Protein AF-A0A959NKT4-F1 (afdb_monomer_lite)

Radius of gyration: 25.31 Å; chains: 1; bounding box: 57×36×66 Å

pLDDT: mean 82.66, std 10.52, range [51.53, 94.31]

Structure (mmCIF, N/CA/C/O backbone):
data_AF-A0A959NKT4-F1
#
_entry.id   AF-A0A959NKT4-F1
#
loop_
_atom_site.group_PDB
_atom_site.id
_atom_site.type_symbol
_atom_site.label_atom_id
_atom_site.label_alt_id
_atom_site.label_comp_id
_atom_site.label_asym_id
_atom_site.label_entity_id
_atom_site.label_seq_id
_atom_site.pdbx_PDB_ins_code
_atom_site.Cartn_x
_atom_site.Cartn_y
_atom_site.Cartn_z
_atom_site.occupancy
_atom_site.B_iso_or_equiv
_atom_site.auth_seq_id
_atom_site.auth_comp_id
_atom_site.auth_asym_id
_atom_site.auth_atom_id
_atom_site.pdbx_PDB_model_num
ATOM 1 N N . MET A 1 1 ? -17.575 9.048 13.945 1.00 54.28 1 MET A N 1
ATOM 2 C CA . MET A 1 1 ? -17.000 8.279 12.821 1.00 54.28 1 MET A CA 1
ATOM 3 C C . MET A 1 1 ? -17.931 8.445 11.642 1.00 54.28 1 MET A C 1
ATOM 5 O O . MET A 1 1 ? -19.121 8.228 11.830 1.00 54.28 1 MET A O 1
ATOM 9 N N . LYS A 1 2 ? -17.430 8.879 10.480 1.00 65.44 2 LYS A N 1
ATOM 10 C CA . LYS A 1 2 ? -18.205 8.795 9.234 1.00 65.44 2 LYS A CA 1
ATOM 11 C C . LYS A 1 2 ? -18.555 7.328 8.980 1.00 65.44 2 LYS A C 1
ATOM 13 O O . LYS A 1 2 ? -17.692 6.467 9.153 1.00 65.44 2 LYS A O 1
ATOM 18 N N . ASP A 1 3 ? -19.799 7.046 8.601 1.00 85.25 3 ASP A N 1
ATOM 19 C CA . ASP A 1 3 ? -20.174 5.700 8.175 1.00 85.25 3 ASP A CA 1
ATOM 20 C C . ASP A 1 3 ? -19.726 5.489 6.728 1.00 85.25 3 ASP A C 1
ATOM 22 O O . ASP A 1 3 ? -20.414 5.810 5.759 1.00 85.25 3 ASP A O 1
ATOM 26 N N . PHE A 1 4 ? -18.514 4.965 6.589 1.00 84.81 4 PHE A N 1
ATOM 27 C CA . PHE A 1 4 ? -17.934 4.654 5.293 1.00 84.81 4 PHE A CA 1
ATOM 28 C C . PHE A 1 4 ? -18.711 3.574 4.534 1.00 84.81 4 PHE A C 1
ATOM 30 O O . PHE A 1 4 ? -18.631 3.539 3.310 1.00 84.81 4 PHE A O 1
ATOM 37 N N . LYS A 1 5 ? -19.477 2.711 5.219 1.00 88.81 5 LYS A N 1
ATOM 38 C CA . LYS A 1 5 ? -20.303 1.703 4.541 1.00 88.81 5 LYS A CA 1
ATOM 39 C C . LYS A 1 5 ? -21.474 2.363 3.833 1.00 88.81 5 LYS A C 1
ATOM 41 O O . LYS A 1 5 ? -21.746 2.025 2.687 1.00 88.81 5 LYS A O 1
ATOM 46 N N . GLN A 1 6 ? -22.111 3.330 4.491 1.00 90.25 6 GLN A N 1
ATOM 47 C CA . GLN A 1 6 ? -23.165 4.121 3.868 1.00 90.25 6 GLN A CA 1
ATOM 48 C C . GLN A 1 6 ? -22.622 4.915 2.672 1.00 90.25 6 GLN A C 1
ATOM 50 O O . GLN A 1 6 ? -23.204 4.850 1.595 1.00 90.25 6 GLN A O 1
ATOM 55 N N . ALA A 1 7 ? -21.468 5.573 2.817 1.00 87.19 7 ALA A N 1
ATOM 56 C CA . ALA A 1 7 ? -20.858 6.330 1.721 1.00 87.19 7 ALA A CA 1
ATOM 57 C C . ALA A 1 7 ? -20.505 5.448 0.505 1.00 87.19 7 ALA A C 1
ATOM 59 O O . ALA A 1 7 ? -20.665 5.871 -0.635 1.00 87.19 7 ALA A O 1
ATOM 60 N N . VAL A 1 8 ? -20.055 4.206 0.726 1.00 91.44 8 VAL A N 1
ATOM 61 C CA . VAL A 1 8 ? -19.832 3.237 -0.363 1.00 91.44 8 VAL A CA 1
ATOM 62 C C . VAL A 1 8 ? -21.147 2.859 -1.042 1.00 91.44 8 VAL A C 1
ATOM 64 O O . VAL A 1 8 ? -21.190 2.784 -2.268 1.00 91.44 8 VAL A O 1
ATOM 67 N N . GLN A 1 9 ? -22.216 2.646 -0.273 1.00 91.75 9 GLN A N 1
ATOM 68 C CA . GLN A 1 9 ? -23.520 2.311 -0.840 1.00 91.75 9 GLN A CA 1
ATOM 69 C C . GLN A 1 9 ? -24.079 3.464 -1.684 1.00 91.75 9 GLN A C 1
ATOM 71 O O . GLN A 1 9 ? -24.529 3.232 -2.798 1.00 91.75 9 GLN A O 1
ATOM 76 N N . GLU A 1 10 ? -23.951 4.708 -1.221 1.00 91.56 10 GLU A N 1
ATOM 77 C CA . GLU A 1 10 ? -24.372 5.895 -1.977 1.00 91.56 10 GLU A CA 1
ATOM 78 C C . GLU A 1 10 ? -23.610 6.045 -3.303 1.00 91.56 10 GLU A C 1
ATOM 80 O O . GLU A 1 10 ? -24.201 6.457 -4.299 1.00 91.56 10 GLU A O 1
ATOM 85 N N . VAL A 1 11 ? -22.331 5.654 -3.360 1.00 93.12 11 VAL A N 1
ATOM 86 C CA . VAL A 1 11 ? -21.566 5.595 -4.619 1.00 93.12 11 VAL A CA 1
ATOM 87 C C . VAL A 1 11 ? -22.107 4.510 -5.551 1.00 93.12 11 VAL A C 1
ATOM 89 O O . VAL A 1 11 ? -22.275 4.760 -6.743 1.00 93.12 11 VAL A O 1
ATOM 92 N N . ILE A 1 12 ? -22.390 3.313 -5.026 1.00 93.19 12 ILE A N 1
ATOM 93 C CA . ILE A 1 12 ? -22.943 2.192 -5.809 1.00 93.19 12 ILE A CA 1
ATOM 94 C C . ILE A 1 12 ? -24.319 2.555 -6.380 1.00 93.19 12 ILE A C 1
ATOM 96 O O . ILE A 1 12 ? -24.610 2.238 -7.533 1.00 93.19 12 ILE A O 1
ATOM 100 N N . ASP A 1 13 ? -25.129 3.262 -5.597 1.00 94.31 13 ASP A N 1
ATOM 101 C CA . ASP A 1 13 ? -26.469 3.704 -5.979 1.00 94.31 13 ASP A CA 1
ATOM 102 C C . ASP A 1 13 ? -26.450 4.934 -6.912 1.00 94.31 13 ASP A C 1
ATOM 104 O O . ASP A 1 13 ? -27.502 5.372 -7.376 1.00 94.31 13 ASP A O 1
ATOM 108 N N . GLY A 1 14 ? -25.270 5.499 -7.203 1.00 91.00 14 GLY A N 1
ATOM 109 C CA . GLY A 1 14 ? -25.097 6.664 -8.078 1.00 91.00 14 GLY A CA 1
ATOM 110 C C . GLY A 1 14 ? -25.459 8.008 -7.435 1.00 91.00 14 GLY A C 1
ATOM 111 O O . GLY A 1 14 ? -25.614 9.002 -8.141 1.00 91.00 14 GLY A O 1
ATOM 112 N N . ASN A 1 15 ? -25.590 8.047 -6.109 1.00 91.75 15 ASN A N 1
ATOM 113 C CA . ASN A 1 15 ? -25.987 9.222 -5.329 1.00 91.75 15 ASN A CA 1
ATOM 114 C C . ASN A 1 15 ? -24.796 10.037 -4.793 1.00 91.75 15 ASN A C 1
ATOM 116 O O . ASN A 1 15 ? -24.998 11.136 -4.278 1.00 91.75 15 ASN A O 1
ATOM 120 N N . ALA A 1 16 ? -23.569 9.521 -4.904 1.00 89.62 16 ALA A N 1
ATOM 121 C CA . ALA A 1 16 ? -22.348 10.188 -4.455 1.00 89.62 16 ALA A CA 1
ATOM 122 C C . ALA A 1 16 ? -21.216 10.080 -5.487 1.00 89.62 16 ALA A C 1
ATOM 124 O O . ALA A 1 16 ? -21.134 9.107 -6.239 1.00 89.62 16 ALA A O 1
ATOM 125 N N . ASP A 1 17 ? -20.320 11.073 -5.496 1.00 91.81 17 ASP A N 1
ATOM 126 C CA . ASP A 1 17 ? -19.156 11.087 -6.381 1.00 91.81 17 ASP A CA 1
ATOM 127 C C . ASP A 1 17 ? -18.128 10.011 -5.956 1.00 91.81 17 ASP A C 1
ATOM 129 O O . ASP A 1 17 ? -17.615 10.045 -4.827 1.00 91.81 17 ASP A O 1
ATOM 133 N N . PRO A 1 18 ? -17.785 9.052 -6.842 1.00 90.81 18 PRO A N 1
ATOM 134 C CA . PRO A 1 18 ? -16.849 7.984 -6.508 1.00 90.81 18 PRO A CA 1
ATOM 135 C C . PRO A 1 18 ? -15.436 8.481 -6.172 1.00 90.81 18 PRO A C 1
ATOM 137 O O . PRO A 1 18 ? -14.757 7.863 -5.352 1.00 90.81 18 PRO A O 1
ATOM 140 N N . LEU A 1 19 ? -14.967 9.566 -6.799 1.00 92.06 19 LEU A N 1
ATOM 141 C CA . LEU A 1 19 ? -13.623 10.108 -6.591 1.00 92.06 19 LEU A CA 1
ATOM 142 C C . LEU A 1 19 ? -13.515 10.792 -5.231 1.00 92.06 19 LEU A C 1
ATOM 144 O O . LEU A 1 19 ? -12.526 10.581 -4.526 1.00 92.06 19 LEU A O 1
ATOM 148 N N . GLU A 1 20 ? -14.526 11.565 -4.839 1.00 89.12 20 GLU A N 1
ATOM 149 C CA . GLU A 1 20 ? -14.566 12.223 -3.532 1.00 89.12 20 GLU A CA 1
ATOM 150 C C . GLU A 1 20 ? -14.593 11.202 -2.392 1.00 89.12 20 GLU A C 1
ATOM 152 O O . GLU A 1 20 ? -13.785 11.279 -1.459 1.00 89.12 20 GLU A O 1
ATOM 157 N N . VAL A 1 21 ? -15.472 10.198 -2.488 1.00 90.06 21 VAL A N 1
ATOM 158 C CA . VAL A 1 21 ? -15.587 9.145 -1.470 1.00 90.06 21 VAL A CA 1
ATOM 159 C C . VAL A 1 21 ? -14.313 8.300 -1.415 1.00 90.06 21 VAL A C 1
ATOM 161 O O . VAL A 1 21 ? -13.791 8.041 -0.327 1.00 90.06 21 VAL A O 1
ATOM 164 N N . TYR A 1 22 ? -13.745 7.924 -2.566 1.00 90.00 22 TYR A N 1
ATOM 165 C CA . TYR A 1 22 ? -12.495 7.163 -2.621 1.00 90.00 22 TYR A CA 1
ATOM 166 C C . TYR A 1 22 ? -11.290 7.952 -2.076 1.00 90.00 22 TYR A C 1
ATOM 168 O O . TYR A 1 22 ? -10.430 7.384 -1.393 1.00 90.00 22 TYR A O 1
ATOM 176 N N . ALA A 1 23 ? -11.219 9.263 -2.323 1.00 90.25 23 ALA A N 1
ATOM 177 C CA . ALA A 1 23 ? -10.183 10.126 -1.760 1.00 90.25 23 ALA A CA 1
ATOM 178 C C . ALA A 1 23 ? -10.318 10.265 -0.237 1.00 90.25 23 ALA A C 1
ATOM 180 O O . ALA A 1 23 ? -9.318 10.144 0.477 1.00 90.25 23 ALA A O 1
ATOM 181 N N . ALA A 1 24 ? -11.542 10.461 0.265 1.00 88.06 24 ALA A N 1
ATOM 182 C CA . ALA A 1 24 ? -11.818 10.544 1.697 1.00 88.06 24 ALA A CA 1
ATOM 183 C C . ALA A 1 24 ? -11.430 9.248 2.428 1.00 88.06 24 ALA A C 1
ATOM 185 O O . ALA A 1 24 ? -10.744 9.304 3.447 1.00 88.06 24 ALA A O 1
ATOM 186 N N . LEU A 1 25 ? -11.786 8.085 1.872 1.00 89.81 25 LEU A N 1
ATOM 187 C CA . LEU A 1 25 ? -11.404 6.776 2.414 1.00 89.81 25 LEU A CA 1
ATOM 188 C C . LEU A 1 25 ? -9.886 6.599 2.499 1.00 89.81 25 LEU A C 1
ATOM 190 O O . LEU A 1 25 ? -9.372 6.123 3.508 1.00 89.81 25 LEU A O 1
ATOM 194 N N . ASN A 1 26 ? -9.156 6.993 1.454 1.00 89.94 26 ASN A N 1
ATOM 195 C CA . ASN A 1 26 ? -7.698 6.877 1.437 1.00 89.94 26 ASN A CA 1
ATOM 196 C C . ASN A 1 26 ? -7.009 7.800 2.444 1.00 89.94 26 ASN A C 1
ATOM 198 O O . ASN A 1 26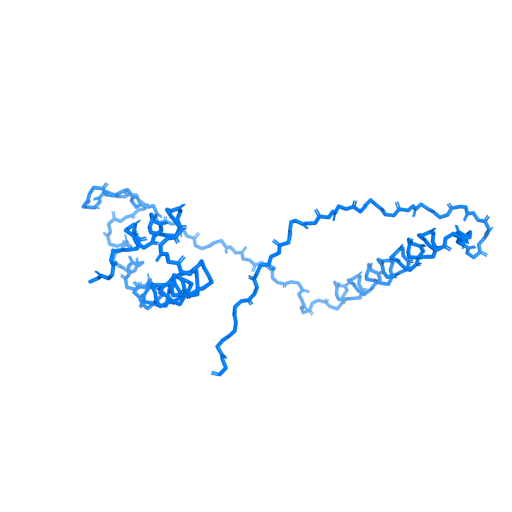 ? -5.957 7.443 2.976 1.00 89.94 26 ASN A O 1
ATOM 202 N N . LEU A 1 27 ? -7.559 8.989 2.687 1.00 88.62 27 LEU A N 1
ATOM 203 C CA . LEU A 1 27 ? -7.024 9.894 3.700 1.00 88.62 27 LEU A CA 1
ATOM 204 C C . LEU A 1 27 ? -7.183 9.286 5.097 1.00 88.62 27 LEU A C 1
ATOM 206 O O . LEU A 1 27 ? -6.213 9.184 5.839 1.00 88.62 27 LEU A O 1
ATOM 210 N N . GLU A 1 28 ? -8.381 8.799 5.397 1.00 90.06 28 GLU A N 1
ATOM 211 C CA . GLU A 1 28 ? -8.725 8.200 6.687 1.00 90.06 28 GLU A CA 1
ATOM 212 C C . GLU A 1 28 ? -7.948 6.905 6.941 1.00 90.06 28 GLU A C 1
ATOM 214 O O . GLU A 1 28 ? -7.442 6.679 8.037 1.00 90.06 28 GLU A O 1
ATOM 219 N N . LEU A 1 29 ? -7.743 6.081 5.906 1.00 90.75 29 LEU A N 1
ATOM 220 C CA . LEU A 1 29 ? -6.868 4.911 5.992 1.00 90.75 29 LEU A CA 1
ATOM 221 C C . LEU A 1 29 ? -5.442 5.310 6.405 1.00 90.75 29 LEU A C 1
ATOM 223 O O . LEU A 1 29 ? -4.871 4.694 7.302 1.00 90.75 29 LEU A O 1
ATOM 227 N N . LYS A 1 30 ? -4.874 6.358 5.792 1.00 90.44 30 LYS A N 1
ATOM 228 C CA . LYS A 1 30 ? -3.527 6.848 6.134 1.00 90.44 30 LYS A CA 1
ATOM 229 C C . LYS A 1 30 ? -3.453 7.390 7.560 1.00 90.44 30 LYS A C 1
ATOM 231 O O . LYS A 1 30 ? -2.442 7.187 8.238 1.00 90.44 30 LYS A O 1
ATOM 236 N N . GLU A 1 31 ? -4.493 8.076 8.023 1.00 91.19 31 GLU A N 1
ATOM 237 C CA . GLU A 1 31 ? -4.571 8.567 9.401 1.00 91.19 31 GLU A CA 1
ATOM 238 C C . GLU A 1 31 ? -4.634 7.400 10.394 1.00 91.19 31 GLU A C 1
ATOM 240 O O . GLU A 1 31 ? -3.826 7.341 11.322 1.00 91.19 31 GLU A O 1
ATOM 245 N N . LEU A 1 32 ? -5.487 6.404 10.142 1.00 92.88 32 LEU A N 1
ATOM 246 C CA . LEU A 1 32 ? -5.577 5.191 10.959 1.00 92.88 32 LEU A CA 1
ATOM 247 C C . LEU A 1 32 ? -4.271 4.388 10.967 1.00 92.88 32 LEU A C 1
ATOM 249 O O . LEU A 1 32 ? -3.856 3.906 12.020 1.00 92.88 32 LEU A O 1
ATOM 253 N N . GLU A 1 33 ? -3.591 4.262 9.825 1.00 94.25 33 GLU A N 1
ATOM 254 C CA . GLU A 1 33 ? -2.261 3.648 9.748 1.00 94.25 33 GLU A CA 1
ATOM 255 C C . GLU A 1 33 ? -1.233 4.406 10.592 1.00 94.25 33 GLU A C 1
ATOM 257 O O . GLU A 1 33 ? -0.392 3.787 11.247 1.00 94.25 33 GLU A O 1
ATOM 262 N N . THR A 1 34 ? -1.305 5.737 10.601 1.00 92.56 34 THR A N 1
ATOM 263 C CA . THR A 1 34 ? -0.419 6.586 11.405 1.00 92.56 34 THR A CA 1
ATOM 264 C C . THR A 1 34 ? -0.684 6.387 12.894 1.00 92.56 34 THR A C 1
ATOM 266 O O . THR A 1 34 ? 0.251 6.106 13.643 1.00 92.56 34 THR A O 1
ATOM 269 N N . CYS A 1 35 ? -1.946 6.438 13.324 1.00 93.12 35 CYS A N 1
ATOM 270 C CA . CYS A 1 35 ? -2.328 6.161 14.708 1.00 93.12 35 CYS A CA 1
ATOM 271 C C . CYS A 1 35 ? -1.923 4.745 15.138 1.00 93.12 35 CYS A C 1
ATOM 273 O O . CYS A 1 35 ? -1.376 4.562 16.224 1.00 93.12 35 CYS A O 1
ATOM 275 N N . LYS A 1 36 ? -2.126 3.740 14.275 1.00 93.19 36 LYS A N 1
ATOM 276 C CA . LYS A 1 36 ? -1.711 2.355 14.537 1.00 93.19 36 LYS A CA 1
ATOM 277 C C . LYS A 1 36 ? -0.202 2.252 14.760 1.00 93.19 36 LYS A C 1
ATOM 279 O O . LYS A 1 36 ? 0.208 1.588 15.704 1.00 93.19 36 LYS A O 1
ATOM 284 N N . LYS A 1 37 ? 0.610 2.914 13.928 1.00 93.69 37 LYS A N 1
ATOM 285 C CA . LYS A 1 37 ? 2.075 2.946 14.082 1.00 93.69 37 LYS A CA 1
ATOM 286 C C . LYS A 1 37 ? 2.503 3.602 15.394 1.00 93.69 37 LYS A C 1
ATOM 288 O O . LYS A 1 37 ? 3.421 3.110 16.034 1.00 93.69 37 LYS A O 1
ATOM 293 N N . GLN A 1 38 ? 1.829 4.672 15.820 1.00 91.94 38 GLN A N 1
ATOM 294 C CA . GLN A 1 38 ? 2.142 5.355 17.083 1.00 91.94 38 GLN A CA 1
ATOM 295 C C . GLN A 1 38 ? 1.948 4.456 18.310 1.00 91.94 38 GLN A C 1
ATOM 297 O O . GLN A 1 38 ? 2.713 4.555 19.264 1.00 91.94 38 GLN A O 1
ATOM 302 N N . ILE A 1 39 ? 0.939 3.579 18.291 1.00 92.62 39 ILE A N 1
ATOM 303 C CA . ILE A 1 39 ? 0.663 2.654 19.401 1.00 92.62 39 ILE A CA 1
ATOM 304 C C . ILE A 1 39 ? 1.357 1.294 19.248 1.00 92.62 39 ILE A C 1
ATOM 306 O O . ILE A 1 39 ? 1.226 0.446 20.127 1.00 92.62 39 ILE A O 1
ATOM 310 N N . GLU A 1 40 ? 2.051 1.054 18.134 1.00 90.75 40 GLU A N 1
ATOM 311 C CA . GLU A 1 40 ? 2.574 -0.267 17.787 1.00 90.75 40 GLU A CA 1
ATOM 312 C C . GLU A 1 40 ? 3.619 -0.751 18.795 1.00 90.75 40 GLU A C 1
ATOM 314 O O . GLU A 1 40 ? 3.561 -1.899 19.232 1.00 90.75 40 GLU A O 1
ATOM 319 N N . ASP A 1 41 ? 4.537 0.124 19.203 1.00 87.94 41 ASP A N 1
ATOM 320 C CA . ASP A 1 41 ? 5.590 -0.231 20.157 1.00 87.94 41 ASP A CA 1
ATOM 321 C C . ASP A 1 41 ? 5.019 -0.469 21.560 1.00 87.94 41 ASP A C 1
ATOM 323 O O . ASP A 1 41 ? 5.327 -1.485 22.177 1.00 87.94 41 ASP A O 1
ATOM 327 N N . TYR A 1 42 ? 4.066 0.357 22.006 1.00 90.75 42 TYR A N 1
ATOM 328 C CA . TYR A 1 42 ? 3.333 0.125 23.257 1.00 90.75 42 TYR A CA 1
ATOM 329 C C . TYR A 1 42 ? 2.563 -1.204 23.245 1.00 90.75 42 TYR A C 1
ATOM 331 O O . TYR A 1 42 ? 2.510 -1.912 24.250 1.00 90.75 42 TYR A O 1
ATOM 339 N N . ALA A 1 43 ? 1.968 -1.568 22.105 1.00 89.56 43 ALA A N 1
ATOM 340 C CA . ALA A 1 43 ? 1.274 -2.842 21.956 1.00 89.56 43 ALA A CA 1
ATOM 341 C C . ALA A 1 43 ? 2.244 -4.035 21.999 1.00 89.56 43 ALA A C 1
ATOM 343 O O . ALA A 1 43 ? 1.890 -5.074 22.556 1.00 89.56 43 ALA A O 1
ATOM 344 N N . LYS A 1 44 ? 3.459 -3.895 21.449 1.00 86.94 44 LYS A N 1
ATOM 345 C CA . LYS A 1 44 ? 4.521 -4.913 21.538 1.00 86.94 44 LYS A CA 1
ATOM 346 C C . LYS A 1 44 ? 5.024 -5.073 22.972 1.00 86.94 44 LYS A C 1
ATOM 348 O O . LYS A 1 44 ? 5.062 -6.200 23.453 1.00 86.94 44 LYS A O 1
ATOM 353 N N . GLU A 1 45 ? 5.332 -3.974 23.659 1.00 86.12 45 GLU A N 1
ATOM 354 C CA . GLU A 1 45 ? 5.760 -3.982 25.067 1.00 86.12 45 GLU A CA 1
ATOM 355 C C . GLU A 1 45 ? 4.717 -4.635 25.980 1.00 86.12 45 GLU A C 1
ATOM 357 O O . GLU A 1 45 ? 5.050 -5.417 26.870 1.00 86.12 45 GLU A O 1
ATOM 362 N N . GLU A 1 46 ? 3.435 -4.335 25.763 1.00 88.06 46 GLU A N 1
ATOM 363 C CA . GLU A 1 46 ? 2.367 -4.987 26.511 1.00 88.06 46 GLU A CA 1
ATOM 364 C C . GLU A 1 46 ? 2.301 -6.477 26.170 1.00 88.06 46 GLU A C 1
ATOM 366 O O . GLU A 1 46 ? 2.249 -7.300 27.078 1.00 88.06 46 GLU A O 1
ATOM 371 N N . ALA A 1 47 ? 2.376 -6.844 24.888 1.00 87.50 47 ALA A N 1
ATOM 372 C CA . ALA A 1 47 ? 2.326 -8.234 24.444 1.00 87.50 47 ALA A CA 1
ATOM 373 C C . ALA A 1 47 ? 3.466 -9.100 25.010 1.00 87.50 47 ALA A C 1
ATOM 375 O O . ALA A 1 47 ? 3.234 -10.265 25.336 1.00 87.50 47 ALA A O 1
ATOM 376 N N . GLU A 1 48 ? 4.665 -8.543 25.200 1.00 84.12 48 GLU A N 1
ATOM 377 C CA . GLU A 1 48 ? 5.798 -9.244 25.822 1.00 84.12 48 GLU A CA 1
ATOM 378 C C . GLU A 1 48 ? 5.490 -9.739 27.247 1.00 84.12 48 GLU A C 1
ATOM 380 O O . GLU A 1 48 ? 6.014 -10.776 27.661 1.00 84.12 48 GLU A O 1
ATOM 385 N N . LYS A 1 49 ? 4.583 -9.074 27.977 1.00 88.75 49 LYS A N 1
ATOM 386 C CA . LYS A 1 49 ? 4.177 -9.467 29.340 1.00 88.75 49 LYS A CA 1
ATOM 387 C C . LYS A 1 49 ? 3.295 -10.716 29.375 1.00 88.75 49 LYS A C 1
ATOM 389 O O . LYS A 1 49 ? 3.252 -11.398 30.396 1.00 88.75 49 LYS A O 1
ATOM 394 N N . HIS A 1 50 ? 2.587 -11.017 28.284 1.00 82.75 50 HIS A N 1
ATOM 395 C CA . HIS A 1 50 ? 1.622 -12.125 28.206 1.00 82.75 50 HIS A CA 1
ATOM 396 C C . HIS A 1 50 ? 2.225 -13.402 27.596 1.00 82.75 50 HIS A C 1
ATOM 398 O O . HIS A 1 50 ? 1.574 -14.447 27.579 1.00 82.75 50 HIS A O 1
ATOM 404 N N . GLY A 1 51 ? 3.480 -13.348 27.132 1.00 80.62 51 GLY A N 1
ATOM 405 C CA . GLY A 1 51 ? 4.198 -14.476 26.535 1.00 80.62 51 GLY A CA 1
ATOM 406 C C . GLY A 1 51 ? 4.069 -14.558 25.008 1.00 80.62 51 GLY A C 1
ATOM 407 O O . GLY A 1 51 ? 3.598 -13.642 24.342 1.00 80.62 51 GLY A O 1
ATOM 408 N N . SER A 1 52 ? 4.527 -15.667 24.418 1.00 80.88 52 SER A N 1
ATOM 409 C CA . SER A 1 52 ? 4.643 -15.795 22.954 1.00 80.88 52 SER A CA 1
ATOM 410 C C . SER A 1 52 ? 3.304 -15.947 22.225 1.00 80.88 52 SER A C 1
ATOM 412 O O . SER A 1 52 ? 3.198 -15.562 21.061 1.00 80.88 52 SER A O 1
ATOM 414 N N . LYS A 1 53 ? 2.282 -16.503 22.882 1.00 88.69 53 LYS A N 1
ATOM 415 C CA . LYS A 1 53 ? 0.922 -16.659 22.351 1.00 88.69 53 LYS A CA 1
ATOM 416 C C . LYS A 1 53 ? -0.084 -16.450 23.470 1.00 88.69 53 LYS A C 1
ATOM 418 O O . LYS A 1 53 ? 0.003 -17.132 24.487 1.00 88.69 53 LYS A O 1
ATOM 423 N N . PHE A 1 54 ? -1.043 -15.558 23.267 1.00 91.38 54 PHE A N 1
ATOM 424 C CA . PHE A 1 54 ? -2.073 -15.275 24.264 1.00 91.38 54 PHE A CA 1
ATOM 425 C C . PHE A 1 54 ? -3.371 -14.791 23.615 1.00 91.38 54 PHE A C 1
ATOM 427 O O . PHE A 1 54 ? -3.392 -14.340 22.469 1.00 91.38 54 PHE A O 1
ATOM 434 N N . GLU A 1 55 ? -4.471 -14.895 24.354 1.00 90.12 55 GLU A N 1
ATOM 435 C CA . GLU A 1 55 ? -5.774 -14.366 23.957 1.00 90.12 55 GLU A CA 1
ATOM 436 C C . GLU A 1 55 ? -6.091 -13.123 24.788 1.00 90.12 55 GLU A C 1
ATOM 438 O O . GLU A 1 55 ? -5.985 -13.139 26.013 1.00 90.12 55 GLU A O 1
ATOM 443 N N . HIS A 1 56 ? -6.491 -12.035 24.134 1.00 89.06 56 HIS A N 1
ATOM 444 C CA . HIS A 1 56 ? -6.906 -10.814 24.815 1.00 89.06 56 HIS A CA 1
ATOM 445 C C . HIS A 1 56 ? -8.085 -10.169 24.084 1.00 89.06 56 HIS A C 1
ATOM 447 O O . HIS A 1 56 ? -8.025 -9.920 22.881 1.00 89.06 56 HIS A O 1
ATOM 453 N N . LYS A 1 57 ? -9.178 -9.902 24.814 1.00 87.56 57 LYS A N 1
ATOM 454 C CA . LYS A 1 57 ? -10.411 -9.272 24.293 1.00 87.56 57 LYS A CA 1
ATOM 455 C C . LYS A 1 57 ? -10.967 -9.932 23.016 1.00 87.56 57 LYS A C 1
ATOM 457 O O . LYS A 1 57 ? -11.427 -9.242 22.113 1.00 87.56 57 LYS A O 1
ATOM 462 N N . GLY A 1 58 ? -10.920 -11.265 22.938 1.00 89.50 58 GLY A N 1
ATOM 463 C CA . GLY A 1 58 ? -11.425 -12.031 21.788 1.00 89.50 58 GLY A CA 1
ATOM 464 C C . GLY A 1 58 ? -10.472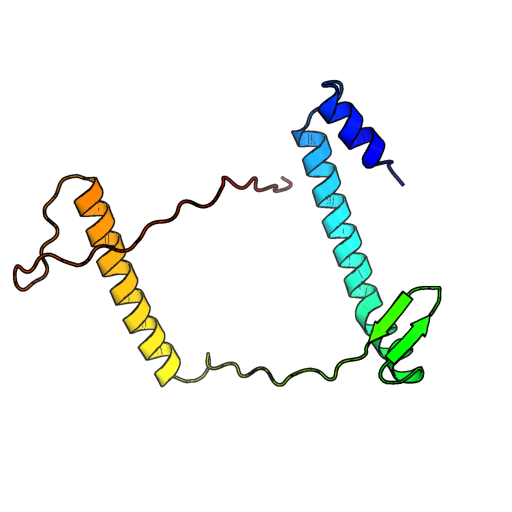 -12.107 20.588 1.00 89.50 58 GLY A C 1
ATOM 465 O O . GLY A 1 58 ? -10.826 -12.705 19.576 1.00 89.50 58 GLY A O 1
ATOM 466 N N . TYR A 1 59 ? -9.264 -11.549 20.698 1.00 90.19 59 TYR A N 1
ATOM 467 C CA . TYR A 1 59 ? -8.221 -11.641 19.679 1.00 90.19 59 TYR A CA 1
ATOM 468 C C . TYR A 1 59 ? -7.100 -12.575 20.135 1.00 90.19 59 TYR A C 1
ATOM 470 O O . TYR A 1 59 ? -6.709 -12.569 21.303 1.00 90.19 59 TYR A O 1
ATOM 478 N N . LYS A 1 60 ? -6.560 -13.352 19.194 1.00 90.25 60 LYS A N 1
ATOM 479 C CA . LYS A 1 60 ? -5.349 -14.160 19.384 1.00 90.25 60 LYS A CA 1
ATOM 480 C C . LYS A 1 60 ? -4.128 -13.338 18.986 1.00 90.25 60 LYS A C 1
ATOM 482 O O . LYS A 1 60 ? -4.038 -12.898 17.842 1.00 90.25 60 LYS A O 1
ATOM 487 N N . PHE A 1 61 ? -3.197 -13.167 19.914 1.00 89.69 61 PHE A N 1
ATOM 488 C CA . PHE A 1 61 ? -1.921 -12.494 19.700 1.00 89.69 61 PHE A CA 1
ATOM 489 C C . PHE A 1 61 ? -0.790 -13.522 19.634 1.00 89.69 61 PHE A C 1
ATOM 491 O O . PHE A 1 61 ? -0.749 -14.473 20.416 1.00 89.69 61 PHE A O 1
ATOM 498 N N . GLU A 1 62 ? 0.135 -13.323 18.693 1.00 88.12 62 GLU A N 1
ATOM 499 C CA . GLU A 1 62 ? 1.357 -14.115 18.546 1.00 88.12 62 GLU A CA 1
ATOM 500 C C . GLU A 1 62 ? 2.553 -13.165 18.457 1.00 88.12 62 GLU A C 1
ATOM 502 O O . GLU A 1 62 ? 2.694 -12.412 17.491 1.00 88.12 62 GLU A O 1
ATOM 507 N N . VAL A 1 63 ? 3.415 -13.201 19.472 1.00 83.81 63 VAL A N 1
ATOM 508 C CA . VAL A 1 63 ? 4.652 -12.420 19.514 1.00 83.81 63 VAL A CA 1
ATOM 509 C C . VAL A 1 63 ? 5.743 -13.219 18.810 1.00 83.81 63 VAL A C 1
ATOM 511 O O . VAL A 1 63 ? 6.129 -14.304 19.251 1.00 83.81 63 VAL A O 1
ATOM 514 N N . ARG A 1 64 ? 6.252 -12.681 17.698 1.00 80.00 64 ARG A N 1
ATOM 515 C CA . ARG A 1 64 ? 7.376 -13.256 16.949 1.00 80.00 64 ARG A CA 1
ATOM 516 C C . ARG A 1 64 ? 8.627 -12.427 17.183 1.00 80.00 64 ARG A C 1
ATOM 518 O O . ARG A 1 64 ? 8.604 -11.212 17.017 1.00 80.00 64 ARG A O 1
ATOM 525 N N . GLN A 1 65 ? 9.724 -13.099 17.511 1.00 74.62 65 GLN A N 1
ATOM 526 C CA . GLN A 1 65 ? 11.038 -12.467 17.567 1.00 74.62 65 GLN A CA 1
ATOM 527 C C . GLN A 1 65 ? 11.435 -11.982 16.166 1.00 74.62 65 GLN A C 1
ATOM 529 O O . GLN A 1 65 ? 11.244 -12.697 15.178 1.00 74.62 65 GLN A O 1
ATOM 534 N N . GLY A 1 66 ? 11.963 -10.759 16.081 1.00 69.12 66 GLY A N 1
ATOM 535 C CA . GLY A 1 66 ? 12.356 -10.146 14.814 1.00 69.12 66 GLY A CA 1
ATOM 536 C C . GLY A 1 66 ? 13.388 -10.997 14.072 1.00 69.12 66 GLY A C 1
ATOM 537 O O . GLY A 1 66 ? 14.440 -11.337 14.613 1.00 69.12 66 GLY A O 1
ATOM 538 N N . GLY A 1 67 ? 13.093 -11.350 12.820 1.00 67.75 67 GLY A N 1
ATOM 539 C CA . GLY A 1 67 ? 14.034 -12.064 11.962 1.00 67.75 67 GLY A CA 1
ATOM 540 C C . GLY A 1 67 ? 15.238 -11.190 11.607 1.00 67.75 67 GLY A C 1
ATOM 541 O O . GLY A 1 67 ? 15.102 -9.988 11.369 1.00 67.75 67 GLY A O 1
ATOM 542 N N . ARG A 1 68 ? 16.431 -11.789 11.526 1.00 72.19 68 ARG A N 1
ATOM 543 C CA . ARG A 1 68 ? 17.612 -11.092 11.000 1.00 72.19 68 ARG A CA 1
ATOM 544 C C . ARG A 1 68 ? 17.403 -10.813 9.514 1.00 72.19 68 ARG A C 1
ATOM 546 O O . ARG A 1 68 ? 17.275 -11.743 8.725 1.00 72.19 68 ARG A O 1
ATOM 553 N N . SER A 1 69 ? 17.399 -9.538 9.142 1.00 71.50 69 SER A N 1
ATOM 554 C CA . SER A 1 69 ? 17.405 -9.110 7.743 1.00 71.50 69 SER A CA 1
ATOM 555 C C . SER A 1 69 ? 18.816 -8.686 7.353 1.00 71.50 69 SER A C 1
ATOM 557 O O . SER A 1 69 ? 19.403 -7.817 7.996 1.00 71.50 69 SER A O 1
ATOM 559 N N . TYR A 1 70 ? 19.367 -9.292 6.304 1.00 79.50 70 TYR A N 1
ATOM 560 C CA . TYR A 1 70 ? 20.673 -8.921 5.763 1.00 79.50 70 TYR A CA 1
ATOM 561 C C . TYR A 1 70 ? 20.484 -7.909 4.632 1.00 79.50 70 TYR A C 1
ATOM 563 O O . TYR A 1 70 ? 19.792 -8.179 3.653 1.00 79.50 70 TYR A O 1
ATOM 571 N N . SER A 1 71 ? 21.100 -6.734 4.761 1.00 79.38 71 SER A N 1
ATOM 572 C CA . SER A 1 71 ? 21.211 -5.774 3.662 1.00 79.38 71 SER A CA 1
ATOM 573 C C . SER A 1 71 ? 22.557 -5.969 2.979 1.00 79.38 71 SER A C 1
ATOM 575 O O . SER A 1 71 ? 23.592 -5.874 3.630 1.00 79.38 71 SER A O 1
ATOM 577 N N . PHE A 1 72 ? 22.542 -6.210 1.669 1.00 86.12 72 PHE A N 1
ATOM 578 C CA . PHE A 1 72 ? 23.755 -6.377 0.858 1.00 86.12 72 PHE A CA 1
ATOM 579 C C . PHE A 1 72 ? 24.147 -5.093 0.111 1.00 86.12 72 PHE A C 1
ATOM 581 O O . PHE A 1 72 ? 25.108 -5.083 -0.652 1.00 86.12 72 PHE A O 1
ATOM 588 N N . LYS A 1 73 ? 23.422 -3.986 0.343 1.00 84.00 73 LYS A N 1
ATOM 589 C CA . LYS A 1 73 ? 23.609 -2.704 -0.363 1.00 84.00 73 LYS A CA 1
ATOM 590 C C . LYS A 1 73 ? 25.000 -2.092 -0.170 1.00 84.00 73 LYS A C 1
ATOM 592 O O . LYS A 1 73 ?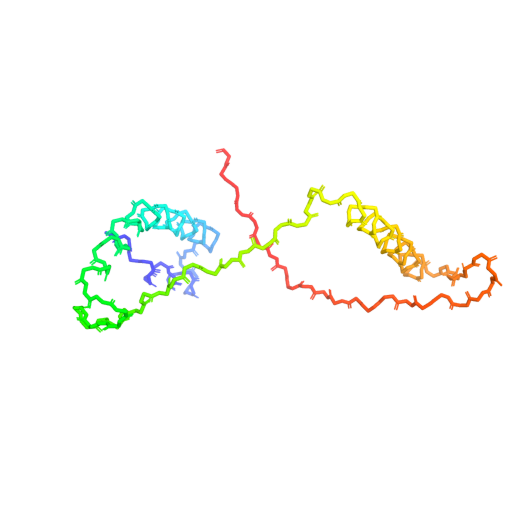 25.442 -1.313 -1.004 1.00 84.00 73 LYS A O 1
ATOM 597 N N . ASN A 1 74 ? 25.676 -2.423 0.927 1.00 83.31 74 ASN A N 1
ATOM 598 C CA . ASN A 1 74 ? 27.033 -1.975 1.240 1.00 83.31 74 ASN A CA 1
ATOM 599 C C . ASN A 1 74 ? 28.130 -2.845 0.598 1.00 83.31 74 ASN A C 1
ATOM 601 O O . ASN A 1 74 ? 29.303 -2.481 0.655 1.00 83.31 74 ASN A O 1
ATOM 605 N N . ILE A 1 75 ? 27.786 -3.990 0.007 1.00 90.19 75 ILE A N 1
ATOM 606 C CA . ILE A 1 75 ? 28.754 -4.894 -0.611 1.00 90.19 75 ILE A CA 1
ATOM 607 C C . ILE A 1 75 ? 28.997 -4.439 -2.048 1.00 90.19 75 ILE A C 1
ATOM 609 O O . ILE A 1 75 ? 28.098 -4.484 -2.888 1.00 90.19 75 ILE A O 1
ATOM 613 N N . LYS A 1 76 ? 30.239 -4.047 -2.350 1.00 88.69 76 LYS A N 1
ATOM 614 C CA . LYS A 1 76 ? 30.628 -3.578 -3.688 1.00 88.69 76 LYS A CA 1
ATOM 615 C C . LYS A 1 76 ? 30.310 -4.610 -4.779 1.00 88.69 76 LYS A C 1
ATOM 617 O O . LYS A 1 76 ? 29.649 -4.267 -5.749 1.00 88.69 76 LYS A O 1
ATOM 622 N N . ALA A 1 77 ? 30.657 -5.880 -4.556 1.00 89.69 77 ALA A N 1
ATOM 623 C CA . ALA A 1 77 ? 30.368 -6.969 -5.494 1.00 89.69 77 ALA A CA 1
ATOM 624 C C . ALA A 1 77 ? 28.865 -7.134 -5.798 1.00 89.69 77 ALA A C 1
ATOM 626 O O . ALA A 1 77 ? 28.492 -7.433 -6.928 1.00 89.69 77 ALA A O 1
ATOM 627 N N . TRP A 1 78 ? 27.996 -6.908 -4.807 1.00 91.06 78 TRP A N 1
ATOM 628 C CA . TRP A 1 78 ? 26.546 -6.949 -5.004 1.00 91.06 78 TRP A CA 1
ATOM 629 C C . TRP A 1 78 ? 26.062 -5.755 -5.832 1.00 91.06 78 TRP A C 1
ATOM 631 O O . TRP A 1 78 ? 25.266 -5.926 -6.749 1.00 91.06 78 TRP A O 1
ATOM 641 N N . SER A 1 79 ? 26.577 -4.557 -5.540 1.00 88.88 79 SER A N 1
ATOM 642 C CA . SER A 1 79 ? 26.264 -3.338 -6.295 1.00 88.88 79 SER A CA 1
ATOM 643 C C . SER A 1 79 ? 26.687 -3.448 -7.763 1.00 88.88 79 SER A C 1
ATOM 645 O O . SER A 1 79 ? 25.908 -3.111 -8.650 1.00 88.88 79 SER A O 1
ATOM 647 N N . ASP A 1 80 ? 27.884 -3.976 -8.022 1.00 91.38 80 ASP A N 1
ATOM 648 C CA . ASP A 1 80 ? 28.408 -4.157 -9.377 1.00 91.38 80 ASP A CA 1
ATOM 649 C C . ASP A 1 80 ? 27.562 -5.177 -10.162 1.00 91.38 80 ASP A C 1
ATOM 651 O O . ASP A 1 80 ? 27.105 -4.879 -11.263 1.00 91.38 80 ASP A O 1
ATOM 655 N N . LYS A 1 81 ? 27.209 -6.320 -9.555 1.00 92.00 81 LYS A N 1
ATOM 656 C CA . LYS A 1 81 ? 26.305 -7.304 -10.181 1.00 92.00 81 LYS A CA 1
ATOM 657 C C . LYS A 1 81 ? 24.894 -6.767 -10.418 1.00 92.00 81 LYS A C 1
ATOM 659 O O . LYS A 1 81 ? 24.276 -7.081 -11.428 1.00 92.00 81 LYS A O 1
ATOM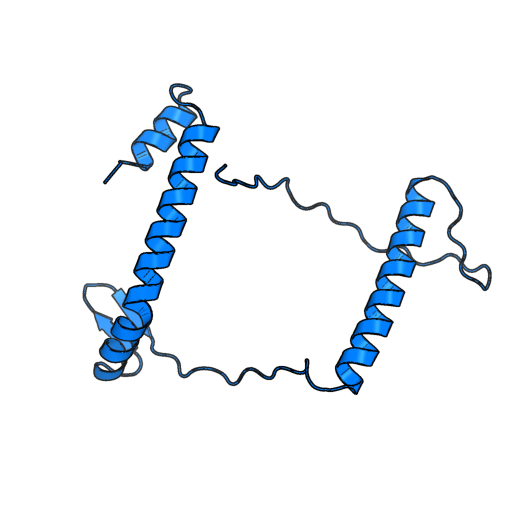 664 N N . GLN A 1 82 ? 24.373 -5.940 -9.514 1.00 91.19 82 GLN A N 1
ATOM 665 C CA . GLN A 1 82 ? 23.082 -5.277 -9.709 1.00 91.19 82 GLN A CA 1
ATOM 666 C C . GLN A 1 82 ? 23.101 -4.274 -10.867 1.00 91.19 82 GLN A C 1
ATOM 668 O O . GLN A 1 82 ? 22.066 -4.080 -11.498 1.00 91.19 82 GLN A O 1
ATOM 673 N N . LYS A 1 83 ? 24.243 -3.639 -11.159 1.00 90.31 83 LYS A N 1
ATOM 674 C CA . LYS A 1 83 ? 24.386 -2.791 -12.351 1.00 90.31 83 LYS A CA 1
ATOM 675 C C . LYS A 1 83 ? 24.381 -3.623 -13.627 1.00 90.31 83 LYS A C 1
ATOM 677 O O . LYS A 1 83 ? 23.584 -3.322 -14.502 1.00 90.31 83 LYS A O 1
ATOM 682 N N . GLU A 1 84 ? 25.168 -4.698 -13.678 1.00 91.50 84 GLU A N 1
ATOM 683 C CA . GLU A 1 84 ? 25.190 -5.615 -14.831 1.00 91.50 84 GLU A CA 1
ATOM 684 C C . GLU A 1 84 ? 23.784 -6.152 -15.152 1.00 91.50 84 GLU A C 1
ATOM 686 O O . GLU A 1 84 ? 23.348 -6.130 -16.298 1.00 91.50 84 GLU A O 1
ATOM 691 N N . ILE A 1 85 ? 23.027 -6.574 -14.130 1.00 90.06 85 ILE A N 1
ATOM 692 C CA . ILE A 1 85 ? 21.642 -7.040 -14.310 1.00 90.06 85 ILE A CA 1
ATOM 693 C C . ILE A 1 85 ? 20.755 -5.932 -14.892 1.00 90.06 85 ILE A C 1
ATOM 695 O O . ILE A 1 85 ? 19.961 -6.194 -15.791 1.00 90.06 85 ILE A O 1
ATOM 699 N N . LYS A 1 86 ? 20.888 -4.691 -14.412 1.00 89.94 86 LYS A N 1
ATOM 700 C CA . LYS A 1 86 ? 20.103 -3.561 -14.929 1.00 89.94 86 LYS A CA 1
ATOM 701 C C . LYS A 1 86 ? 20.440 -3.227 -16.377 1.00 89.94 86 LYS A C 1
ATOM 703 O O . LYS A 1 86 ? 19.524 -2.956 -17.143 1.00 89.94 86 LYS A O 1
ATOM 708 N N . GLU A 1 87 ? 21.713 -3.275 -16.752 1.00 89.31 87 GLU A N 1
ATOM 709 C CA . GLU A 1 87 ? 22.150 -3.061 -18.137 1.00 89.31 87 GLU A CA 1
ATOM 710 C C . GLU A 1 87 ? 21.557 -4.125 -19.072 1.00 89.31 87 GLU A C 1
ATOM 712 O O . GLU A 1 87 ? 21.060 -3.799 -20.151 1.00 89.31 87 GLU A O 1
ATOM 717 N N . ILE A 1 88 ? 21.522 -5.387 -18.628 1.00 86.94 88 ILE A N 1
ATOM 718 C CA . ILE A 1 88 ? 20.842 -6.473 -19.344 1.00 86.94 88 ILE A CA 1
ATOM 719 C C . ILE A 1 88 ? 19.345 -6.166 -19.469 1.00 86.94 88 ILE A C 1
ATOM 721 O O . ILE A 1 88 ? 18.807 -6.176 -20.574 1.00 86.94 88 ILE A O 1
ATOM 725 N N . GLU A 1 89 ? 18.659 -5.841 -18.371 1.00 87.50 89 GLU A N 1
ATOM 726 C CA . GLU A 1 89 ? 17.230 -5.515 -18.419 1.00 87.50 89 GLU A CA 1
ATOM 727 C C . GLU A 1 89 ? 16.917 -4.349 -19.367 1.00 87.50 89 GLU A C 1
ATOM 729 O O . GLU A 1 89 ? 15.927 -4.398 -20.094 1.00 87.50 89 GLU A O 1
ATOM 734 N N . GLU A 1 90 ? 17.727 -3.288 -19.361 1.00 86.31 90 GLU A N 1
ATOM 735 C CA . GLU A 1 90 ? 17.561 -2.135 -20.251 1.00 86.31 90 GLU A CA 1
ATOM 736 C C . GLU A 1 90 ? 17.775 -2.517 -21.718 1.00 86.31 90 GLU A C 1
ATOM 738 O O . GLU A 1 90 ? 16.969 -2.133 -22.573 1.00 86.31 90 GLU A O 1
ATOM 743 N N . ARG A 1 91 ? 18.786 -3.346 -22.008 1.00 82.81 91 ARG A N 1
ATOM 744 C CA . ARG A 1 91 ? 19.022 -3.900 -23.346 1.00 82.81 91 ARG A CA 1
ATOM 745 C C . ARG A 1 91 ? 17.800 -4.669 -23.849 1.00 82.81 91 ARG A C 1
ATOM 747 O O . ARG A 1 91 ? 17.279 -4.331 -24.910 1.00 82.81 91 ARG A O 1
ATOM 754 N N . TYR A 1 92 ? 17.277 -5.617 -23.075 1.00 83.56 92 TYR A N 1
ATOM 755 C CA . TYR A 1 92 ? 16.123 -6.428 -23.488 1.00 83.56 92 TYR A CA 1
ATOM 756 C C . TYR A 1 92 ? 14.805 -5.634 -23.539 1.00 83.56 92 TYR A C 1
ATOM 758 O O . TYR A 1 92 ? 13.969 -5.885 -24.408 1.00 83.56 92 TYR A O 1
ATOM 766 N N . LYS A 1 93 ? 14.627 -4.610 -22.692 1.00 85.56 93 LYS A N 1
ATOM 767 C CA . LYS A 1 93 ? 13.495 -3.665 -22.799 1.00 85.56 93 LYS A CA 1
ATOM 768 C C . LYS A 1 93 ? 13.567 -2.832 -24.081 1.00 85.56 93 LYS A C 1
ATOM 770 O O . LYS A 1 93 ? 12.547 -2.621 -24.735 1.00 85.56 93 LYS A O 1
ATOM 775 N N . SER A 1 94 ? 14.756 -2.355 -24.452 1.00 81.25 94 SER A N 1
ATOM 776 C CA . SER A 1 94 ? 14.943 -1.591 -25.693 1.00 81.25 94 SER A CA 1
ATOM 777 C C . SER A 1 94 ? 14.745 -2.450 -26.946 1.00 81.25 94 SER A C 1
ATOM 779 O O . SER A 1 94 ? 14.136 -1.982 -27.913 1.00 81.25 94 SER A O 1
ATOM 781 N N . ALA A 1 95 ? 15.164 -3.720 -26.900 1.00 80.75 95 ALA A N 1
ATOM 782 C CA . ALA A 1 95 ? 14.870 -4.703 -27.936 1.00 80.75 95 ALA A CA 1
ATOM 783 C C . ALA A 1 95 ? 13.354 -4.901 -28.073 1.00 80.75 95 ALA A C 1
ATOM 785 O O . ALA A 1 95 ? 12.810 -4.654 -29.145 1.00 80.75 95 ALA A O 1
ATOM 786 N N . PHE A 1 96 ? 12.643 -5.190 -26.979 1.00 80.19 96 PHE A N 1
ATOM 787 C CA . PHE A 1 96 ? 11.183 -5.316 -26.997 1.00 80.19 96 PHE A CA 1
ATOM 788 C C . PHE A 1 96 ? 10.474 -4.081 -27.580 1.00 80.19 96 PHE A C 1
ATOM 790 O O . PHE A 1 96 ? 9.614 -4.214 -28.445 1.00 80.19 96 PHE A O 1
ATOM 797 N N . SER A 1 97 ? 10.888 -2.867 -27.197 1.00 79.69 97 SER A N 1
ATOM 798 C CA . SER A 1 97 ? 10.309 -1.630 -27.748 1.00 79.69 97 SER A CA 1
ATOM 799 C C . SER A 1 97 ? 10.570 -1.451 -29.251 1.00 79.69 97 SER A C 1
ATOM 801 O O . SER A 1 97 ? 9.790 -0.795 -29.942 1.00 79.69 97 SER A O 1
ATOM 803 N N . SER A 1 98 ? 11.669 -2.003 -29.766 1.00 78.44 98 SER A N 1
ATOM 804 C CA . SER A 1 98 ? 12.003 -1.978 -31.195 1.00 78.44 98 SER A CA 1
ATOM 805 C C . SER A 1 98 ? 11.200 -3.026 -31.969 1.00 78.44 98 SER A C 1
ATOM 807 O O . SER A 1 98 ? 10.662 -2.711 -33.031 1.00 78.44 98 SER A O 1
ATOM 809 N N . TYR A 1 99 ? 11.024 -4.215 -31.387 1.00 78.56 99 TYR A N 1
ATOM 810 C CA . TYR A 1 99 ? 10.136 -5.259 -31.898 1.00 78.56 99 TYR A CA 1
ATOM 811 C C . TYR A 1 99 ? 8.678 -4.777 -31.982 1.00 78.56 99 TYR A C 1
ATOM 813 O O . TYR A 1 99 ? 8.047 -4.917 -33.028 1.00 78.56 99 TYR A O 1
ATOM 821 N N . GLU A 1 100 ? 8.163 -4.102 -30.945 1.00 76.06 100 GLU A N 1
ATOM 822 C CA . GLU A 1 100 ? 6.817 -3.496 -30.960 1.00 76.06 100 GLU A CA 1
ATOM 823 C C . GLU A 1 100 ? 6.630 -2.465 -32.087 1.00 76.06 100 GLU A C 1
ATOM 825 O O . GLU A 1 100 ? 5.518 -2.264 -32.573 1.00 76.06 100 GLU A O 1
ATOM 830 N N . LYS A 1 101 ? 7.712 -1.813 -32.529 1.00 79.06 101 LYS A N 1
ATOM 831 C CA . LYS A 1 101 ? 7.707 -0.843 -33.637 1.00 79.06 101 LYS A CA 1
ATOM 832 C C . LYS A 1 101 ? 7.901 -1.494 -35.012 1.00 79.06 101 LYS A C 1
ATOM 834 O O . LYS A 1 101 ? 8.002 -0.773 -36.003 1.00 79.06 101 LYS A O 1
ATOM 839 N N . GLY A 1 102 ? 7.956 -2.826 -35.086 1.00 66.62 102 GLY A N 1
ATOM 840 C CA . GLY A 1 102 ? 8.146 -3.581 -36.327 1.00 66.62 102 GLY A CA 1
ATOM 841 C C . GLY A 1 102 ? 9.584 -3.580 -36.854 1.00 66.62 102 GLY A C 1
ATOM 842 O O . GLY A 1 102 ? 9.795 -3.846 -38.035 1.00 66.62 102 GLY A O 1
ATOM 843 N N . LEU A 1 103 ? 10.571 -3.257 -36.010 1.00 68.19 103 LEU A N 1
ATOM 844 C CA . LEU A 1 103 ? 11.993 -3.341 -36.348 1.00 68.19 103 LEU A CA 1
ATOM 845 C C . LEU A 1 103 ? 12.552 -4.706 -35.928 1.00 68.19 103 LEU A C 1
ATOM 847 O O . LEU A 1 103 ? 12.214 -5.226 -34.867 1.00 68.19 103 LEU A O 1
ATOM 851 N N . MET A 1 104 ? 13.430 -5.273 -36.757 1.00 61.03 104 MET A N 1
ATOM 852 C CA . MET A 1 104 ? 14.102 -6.544 -36.479 1.00 61.03 104 MET A CA 1
ATOM 853 C C . MET A 1 104 ? 15.033 -6.386 -35.267 1.00 61.03 104 MET A C 1
ATOM 855 O O . MET A 1 104 ? 15.924 -5.535 -35.273 1.00 61.03 104 MET A O 1
ATOM 859 N N . THR A 1 105 ? 14.831 -7.189 -34.223 1.00 59.09 105 THR A N 1
ATOM 860 C CA . THR A 1 105 ? 15.683 -7.206 -33.028 1.00 59.09 105 THR A CA 1
ATOM 861 C C . THR A 1 105 ? 16.786 -8.244 -33.187 1.00 59.09 105 THR A C 1
ATOM 863 O O . THR A 1 105 ? 16.616 -9.401 -32.810 1.00 59.09 105 THR A O 1
ATOM 866 N N . ALA A 1 106 ? 17.911 -7.827 -33.764 1.00 56.38 106 ALA A N 1
ATOM 867 C CA . ALA A 1 106 ? 19.128 -8.632 -33.842 1.00 56.38 106 ALA A CA 1
ATOM 868 C C . ALA A 1 106 ? 20.139 -8.167 -32.782 1.00 56.38 106 ALA A C 1
ATOM 870 O O . ALA A 1 106 ? 20.254 -6.968 -32.509 1.00 56.38 106 ALA A O 1
ATOM 871 N N . ASP A 1 107 ? 20.853 -9.105 -32.165 1.00 57.03 107 ASP A N 1
ATOM 872 C CA . ASP A 1 107 ? 21.998 -8.796 -31.307 1.00 57.03 107 ASP A CA 1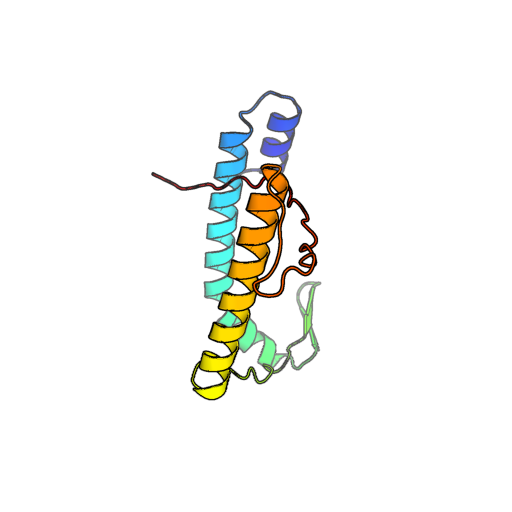
ATOM 873 C C . ASP A 1 107 ? 23.251 -8.402 -32.132 1.00 57.03 107 ASP A C 1
ATOM 875 O O . ASP A 1 107 ? 23.228 -8.404 -33.363 1.00 57.03 107 ASP A O 1
ATOM 879 N N . GLU A 1 108 ? 24.361 -8.043 -31.470 1.00 55.97 108 GLU A N 1
ATOM 880 C CA . GLU A 1 108 ? 25.640 -7.694 -32.129 1.00 55.97 108 GLU A CA 1
ATOM 881 C C . GLU A 1 108 ? 26.235 -8.822 -33.004 1.00 55.97 108 GLU A C 1
ATOM 883 O O . GLU A 1 108 ? 27.123 -8.551 -33.811 1.00 55.97 108 GLU A O 1
ATOM 888 N N . ASN A 1 109 ? 25.744 -10.059 -32.885 1.00 51.53 109 ASN A N 1
ATOM 889 C CA . ASN A 1 109 ? 26.149 -11.233 -33.660 1.00 51.53 109 ASN A CA 1
ATOM 890 C C . ASN A 1 109 ? 25.122 -11.640 -34.732 1.00 51.53 109 ASN A C 1
ATOM 892 O O . ASN A 1 109 ? 25.339 -12.623 -35.440 1.00 51.53 109 ASN A O 1
ATOM 896 N N . GLY A 1 110 ? 24.031 -10.884 -34.899 1.00 53.28 110 GLY A N 1
ATOM 897 C CA . GLY A 1 110 ? 22.996 -11.176 -35.890 1.00 53.28 110 GLY A CA 1
ATOM 898 C C . GLY A 1 110 ? 22.036 -12.300 -35.489 1.00 53.28 110 GLY A C 1
ATOM 899 O O . GLY A 1 110 ? 21.283 -12.765 -36.345 1.00 53.28 110 GLY A O 1
ATOM 900 N N . GLU A 1 111 ? 22.041 -12.729 -34.222 1.00 55.16 111 GLU A N 1
ATOM 901 C CA . GLU A 1 111 ? 21.087 -13.714 -33.706 1.00 55.16 111 GLU A CA 1
AT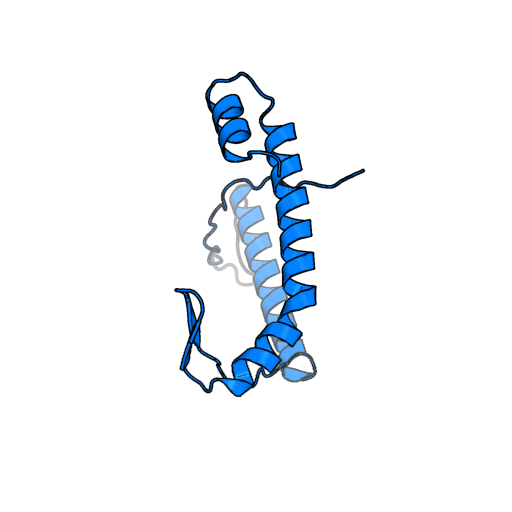OM 902 C C . GLU A 1 111 ? 19.801 -13.032 -33.213 1.00 55.16 111 GLU A C 1
ATOM 904 O O . GLU A 1 111 ? 19.811 -11.898 -32.717 1.00 55.16 111 GLU A O 1
ATOM 909 N N . GLU A 1 112 ? 18.670 -13.718 -33.393 1.00 59.44 112 GLU A N 1
ATOM 910 C CA . GLU A 1 112 ? 17.352 -13.261 -32.953 1.00 59.44 112 GLU A CA 1
ATOM 911 C C . GLU A 1 112 ? 17.332 -13.188 -31.421 1.00 59.44 112 GLU A C 1
ATOM 913 O O . GLU A 1 112 ? 17.519 -14.187 -30.728 1.00 59.44 112 GLU A O 1
ATOM 918 N N . MET A 1 113 ? 17.175 -11.978 -30.884 1.00 65.06 113 MET A N 1
ATOM 919 C CA . MET A 1 113 ? 17.240 -11.752 -29.441 1.00 65.06 113 MET A CA 1
ATOM 920 C C . MET A 1 113 ? 15.970 -12.301 -28.771 1.00 65.06 113 MET A C 1
ATOM 922 O O . MET A 1 113 ? 14.863 -11.983 -29.209 1.00 65.06 113 MET A O 1
ATOM 926 N N . GLU A 1 114 ? 16.107 -13.078 -27.691 1.00 69.62 114 GLU A N 1
ATOM 927 C CA . GLU A 1 114 ? 14.946 -13.524 -26.908 1.00 69.62 114 GLU A CA 1
ATOM 928 C C . GLU A 1 114 ? 14.193 -12.309 -26.346 1.00 69.62 114 GLU A C 1
ATOM 930 O O . GLU A 1 114 ? 14.786 -11.400 -25.766 1.00 69.62 114 GLU A O 1
ATOM 935 N N . LEU A 1 115 ? 12.874 -12.265 -26.527 1.00 76.44 115 LEU A N 1
ATOM 936 C CA . LEU A 1 115 ? 12.060 -11.140 -26.075 1.00 76.44 115 LEU A CA 1
ATOM 937 C C . LEU A 1 115 ? 11.559 -11.375 -24.642 1.00 76.44 115 LEU A C 1
ATOM 939 O O . LEU A 1 115 ? 11.140 -12.487 -24.315 1.00 76.44 115 LEU A O 1
ATOM 943 N N . PRO A 1 116 ? 11.552 -10.342 -23.781 1.00 78.81 116 PRO A N 1
ATOM 944 C CA . PRO A 1 116 ? 10.988 -10.462 -22.444 1.00 78.81 116 PRO A CA 1
ATOM 945 C C . PRO A 1 116 ? 9.473 -10.716 -22.499 1.00 78.81 116 PRO A C 1
ATOM 947 O O . PRO A 1 116 ? 8.762 -10.148 -23.329 1.00 78.81 116 PRO A O 1
ATOM 950 N N . GLU A 1 117 ? 8.962 -11.518 -21.563 1.00 77.25 117 GLU A N 1
ATOM 951 C CA . GLU A 1 117 ? 7.521 -11.678 -21.355 1.00 77.25 117 GLU A CA 1
ATOM 952 C C . GLU A 1 117 ? 6.946 -10.409 -20.707 1.00 77.25 117 GLU A C 1
ATOM 954 O O . GLU A 1 117 ? 7.379 -9.984 -19.631 1.00 77.25 117 GLU A O 1
ATOM 959 N N . VAL A 1 118 ? 5.959 -9.788 -21.358 1.00 74.06 118 VAL A N 1
ATOM 960 C CA . VAL A 1 118 ? 5.312 -8.571 -20.857 1.00 74.06 118 VAL A CA 1
ATOM 961 C C . VAL A 1 118 ? 3.941 -8.901 -20.290 1.00 74.06 118 VAL A C 1
ATOM 963 O O . VAL A 1 118 ? 3.045 -9.357 -20.996 1.00 74.06 118 VAL A O 1
ATOM 966 N N . SER A 1 119 ? 3.761 -8.605 -19.002 1.00 72.00 119 SER A N 1
ATOM 967 C CA . SER A 1 119 ? 2.456 -8.608 -18.347 1.00 72.00 119 SER A CA 1
ATOM 968 C C . SER A 1 119 ? 2.020 -7.180 -18.029 1.00 72.00 119 SER A C 1
ATOM 970 O O . SER A 1 119 ? 2.777 -6.367 -17.492 1.00 72.00 119 SER A O 1
ATOM 972 N N . TYR A 1 120 ? 0.772 -6.860 -18.363 1.00 74.38 120 TYR A N 1
ATOM 973 C CA . TYR A 1 120 ? 0.182 -5.568 -18.040 1.00 74.38 120 TYR A CA 1
ATOM 974 C C . TYR A 1 120 ? -0.489 -5.647 -16.673 1.00 74.38 120 TYR A C 1
ATOM 976 O O . TYR A 1 120 ? -1.406 -6.438 -16.451 1.00 74.38 120 TYR A O 1
ATOM 984 N N . ARG A 1 121 ? -0.042 -4.803 -15.742 1.00 68.62 121 ARG A N 1
ATOM 985 C CA . ARG A 1 121 ? -0.742 -4.610 -14.468 1.00 68.62 121 ARG A CA 1
ATOM 986 C C . ARG A 1 121 ? -2.048 -3.850 -14.699 1.00 68.62 121 ARG A C 1
ATOM 988 O O . ARG A 1 121 ? -2.116 -2.982 -15.568 1.00 68.62 121 ARG A O 1
ATOM 995 N N . SER A 1 122 ? -3.056 -4.119 -13.877 1.00 72.19 122 SER A N 1
ATOM 996 C CA . SER A 1 122 ? -4.288 -3.329 -13.854 1.00 72.19 122 SER A CA 1
ATOM 997 C C . SER A 1 122 ? -3.990 -1.847 -13.601 1.00 72.19 122 SER A C 1
ATOM 999 O O . SER A 1 122 ? -3.086 -1.508 -12.830 1.00 72.19 122 SER A O 1
ATOM 1001 N N . ASN A 1 123 ? -4.776 -0.964 -14.218 1.00 77.75 123 ASN A N 1
ATOM 1002 C CA . ASN A 1 123 ? -4.680 0.478 -14.002 1.00 77.75 123 ASN A CA 1
ATOM 1003 C C . ASN A 1 123 ? -4.820 0.812 -12.505 1.00 77.75 123 ASN A C 1
ATOM 1005 O O . ASN A 1 123 ? -5.700 0.287 -11.826 1.00 77.75 123 ASN A O 1
ATOM 1009 N N . SER A 1 124 ? -3.952 1.687 -11.993 1.00 76.50 124 SER A N 1
ATOM 1010 C CA . SER A 1 124 ? -3.947 2.119 -10.590 1.00 76.50 124 SER A CA 1
ATOM 1011 C C . SER A 1 124 ? -4.254 3.610 -10.479 1.00 76.50 124 SER A C 1
ATOM 1013 O O . SER A 1 124 ? -3.656 4.406 -11.205 1.00 76.50 124 SER A O 1
ATOM 1015 N N . LEU A 1 125 ? -5.115 4.000 -9.538 1.00 81.25 125 LEU A N 1
ATOM 1016 C CA . LEU A 1 125 ? -5.422 5.403 -9.254 1.00 81.25 125 LEU A CA 1
ATOM 1017 C C . LEU A 1 125 ? -4.464 5.955 -8.185 1.00 81.25 125 LEU A C 1
ATOM 1019 O O . LEU A 1 125 ? -4.322 5.373 -7.112 1.00 81.25 125 LEU A O 1
ATOM 1023 N N . ILE A 1 126 ? -3.801 7.078 -8.472 1.00 81.19 126 ILE A N 1
ATOM 1024 C CA . ILE A 1 126 ? -2.880 7.747 -7.540 1.00 81.19 126 ILE A CA 1
ATOM 1025 C C . ILE A 1 126 ? -3.546 9.023 -7.024 1.00 81.19 126 ILE A C 1
ATOM 1027 O O . ILE A 1 126 ? -3.837 9.923 -7.806 1.00 81.19 126 ILE A O 1
ATOM 1031 N N . ILE A 1 127 ? -3.727 9.132 -5.706 1.00 80.75 127 ILE A N 1
ATOM 1032 C CA . ILE A 1 127 ? -4.288 10.326 -5.057 1.00 80.75 127 ILE A CA 1
ATOM 1033 C C . ILE A 1 127 ? -3.164 11.150 -4.423 1.00 80.75 127 ILE A C 1
ATOM 1035 O O . ILE A 1 127 ? -2.409 10.649 -3.583 1.00 80.75 127 ILE A O 1
ATOM 1039 N N . LYS A 1 128 ? -3.084 12.432 -4.788 1.00 79.62 128 LYS A N 1
ATOM 1040 C CA . LYS A 1 128 ? -2.204 13.433 -4.169 1.00 79.62 128 LYS A CA 1
ATOM 1041 C C . LYS A 1 128 ? -3.049 14.632 -3.742 1.00 79.62 128 LYS A C 1
ATOM 1043 O O . LYS A 1 128 ? -3.878 15.091 -4.519 1.00 79.62 128 LYS A O 1
ATOM 1048 N N . LYS A 1 129 ? -2.844 15.118 -2.517 1.00 75.31 129 LYS A N 1
ATOM 1049 C CA . LYS A 1 129 ? -3.445 16.373 -2.046 1.00 75.31 129 LYS A CA 1
ATOM 1050 C C . LYS A 1 129 ? -2.608 17.535 -2.597 1.00 75.31 129 LYS A C 1
ATOM 1052 O O . LYS A 1 129 ? -1.382 17.448 -2.521 1.00 75.31 129 LYS A O 1
ATOM 1057 N N . LEU A 1 130 ? -3.263 18.533 -3.195 1.00 69.19 130 LEU A N 1
ATOM 1058 C CA . LEU A 1 130 ? -2.639 19.793 -3.621 1.00 69.19 130 LEU A CA 1
ATOM 1059 C C . LEU A 1 130 ? -2.370 20.702 -2.418 1.00 69.19 130 LEU A C 1
ATOM 1061 O O . LEU A 1 130 ? -3.163 20.631 -1.448 1.00 69.19 130 LEU A O 1
#

Sequence (130 aa):
MKDFKQAVQEVIDGNADPLEVYAALNLELKELETCKKQIEDYAKEEAEKHGSKFEHKGYKFEVRQGGRSYSFKNIKAWSDKQKEIKEIEERYKSAFSSYEKGLMTADENGEEMELPEVSYRSNSLIIKKL

Foldseek 3Di:
DPPLVVVVVCVVVVNDDPVVSVLVVVVVVVVVVVVCVVCVVVVLVVVVVQDQWDDDPNDIDGDDDDDDDDDCVPPPVVVVVVVVVVVVVVLLVVLQVCVVVVHQRADPVRDRDDHDDDDDDPDDDDDDDD

Secondary structure (DSSP, 8-state):
---HHHHHHHHHTTSS-HHHHHHHHHHHHHHHHHHHHHHHHHHHHHHHHH-SEEEETTEEEE--PPPPPPP-TT-HHHHHHHHHHHHHHHHHHHHHHHHHTT---B-TTS-BPPPPP--PPPP-------